Protein AF-A0A5K1CMP7-F1 (afdb_monomer)

Solvent-accessible surface area (backbone atoms only — not comparable to full-atom values): 4497 Å² total; per-residue (Å²): 111,63,76,46,78,44,65,47,66,49,100,84,67,50,76,40,84,77,50,75,49,77,45,89,77,87,55,80,76,55,55,56,54,52,54,47,52,51,50,55,54,48,39,74,76,38,75,84,67,76,85,91,78,86,86,86,81,66,70,72,80,72,56,77,86,129

Radius of gyration: 13.88 Å; Cα contacts (8 Å, |Δi|>4): 45; chains: 1; bounding box: 41×20×34 Å

Organism: NCBI:txid210225

Structure (mmCIF, N/CA/C/O backbone):
data_AF-A0A5K1CMP7-F1
#
_entry.id   AF-A0A5K1CMP7-F1
#
loop_
_atom_site.group_PDB
_atom_site.id
_atom_site.type_symbol
_atom_site.label_atom_id
_atom_site.label_alt_id
_atom_site.label_comp_id
_atom_site.label_asym_id
_atom_site.label_entity_id
_atom_site.label_seq_id
_atom_site.pdbx_PDB_ins_code
_atom_site.Cartn_x
_atom_site.Cartn_y
_atom_site.Cartn_z
_atom_site.occupancy
_atom_site.B_iso_or_equiv
_atom_site.auth_seq_id
_atom_site.auth_comp_id
_atom_site.auth_asym_id
_atom_site.auth_atom_id
_atom_site.pdbx_PDB_model_num
ATOM 1 N N . TYR A 1 1 ? 9.910 -6.025 -15.584 1.00 74.62 1 TYR A N 1
ATOM 2 C CA . TYR A 1 1 ? 8.810 -5.328 -14.893 1.00 74.62 1 TYR A CA 1
ATOM 3 C C . TYR A 1 1 ? 9.152 -5.274 -13.420 1.00 74.62 1 TYR A C 1
ATOM 5 O O . TYR A 1 1 ? 9.345 -6.351 -12.867 1.00 74.62 1 TYR A O 1
ATOM 13 N N . PRO A 1 2 ? 9.311 -4.089 -12.808 1.00 79.38 2 PRO A N 1
ATOM 14 C CA . PRO A 1 2 ? 9.510 -3.993 -11.365 1.00 79.38 2 PRO A CA 1
ATOM 15 C C . PRO A 1 2 ? 8.378 -4.694 -10.603 1.00 79.38 2 PRO A C 1
ATOM 17 O O . PRO A 1 2 ? 7.206 -4.546 -10.968 1.00 79.38 2 PRO A O 1
ATOM 20 N N . LEU A 1 3 ? 8.749 -5.459 -9.576 1.00 83.75 3 LEU A N 1
ATOM 21 C CA . LEU A 1 3 ? 7.840 -6.100 -8.630 1.00 83.75 3 LEU A CA 1
ATOM 22 C C . LEU A 1 3 ? 7.928 -5.353 -7.301 1.00 83.75 3 LEU A C 1
ATOM 24 O O . LEU A 1 3 ? 9.018 -5.186 -6.763 1.00 83.75 3 LEU A O 1
ATOM 28 N N . TYR A 1 4 ? 6.778 -4.955 -6.766 1.00 82.50 4 TYR A N 1
ATOM 29 C CA . TYR A 1 4 ? 6.666 -4.391 -5.426 1.00 82.50 4 TYR A CA 1
ATOM 30 C C . TYR A 1 4 ? 5.905 -5.348 -4.522 1.00 82.50 4 TYR A C 1
ATOM 32 O O . TYR A 1 4 ? 4.845 -5.858 -4.897 1.00 82.50 4 TYR A O 1
ATOM 40 N N . SER A 1 5 ? 6.434 -5.534 -3.317 1.00 86.50 5 SER A N 1
ATOM 41 C CA . SER A 1 5 ? 5.779 -6.279 -2.249 1.00 86.50 5 SER A CA 1
ATOM 42 C C . SER A 1 5 ? 5.186 -5.307 -1.246 1.00 86.50 5 SER A C 1
ATOM 44 O O . SER A 1 5 ? 5.909 -4.532 -0.626 1.00 86.50 5 SER A O 1
ATOM 46 N N . LEU A 1 6 ? 3.867 -5.356 -1.077 1.00 87.25 6 LEU A N 1
ATOM 47 C CA . LEU A 1 6 ? 3.202 -4.651 0.005 1.00 87.25 6 LEU A CA 1
ATOM 48 C C . LEU A 1 6 ? 3.168 -5.565 1.228 1.00 87.25 6 LEU A C 1
ATOM 50 O O . LEU A 1 6 ? 2.601 -6.661 1.182 1.00 87.25 6 LEU A O 1
ATOM 54 N N . LEU A 1 7 ? 3.772 -5.091 2.312 1.00 89.06 7 LEU A N 1
ATOM 55 C CA . LEU A 1 7 ? 3.854 -5.787 3.588 1.00 89.06 7 LEU A CA 1
ATOM 56 C C . LEU A 1 7 ? 3.070 -5.006 4.643 1.00 89.06 7 LEU A C 1
ATOM 58 O O . LEU A 1 7 ? 3.102 -3.775 4.667 1.00 89.06 7 LEU A O 1
ATOM 62 N N . VAL A 1 8 ? 2.393 -5.724 5.531 1.00 86.88 8 VAL A N 1
ATOM 63 C CA . VAL A 1 8 ? 1.809 -5.168 6.757 1.00 86.88 8 VAL A CA 1
ATOM 64 C C . VAL A 1 8 ? 2.539 -5.776 7.941 1.00 86.88 8 VAL A C 1
ATOM 66 O O . VAL A 1 8 ? 2.812 -6.972 7.949 1.00 86.88 8 VAL A O 1
ATOM 69 N N . PHE A 1 9 ? 2.858 -4.953 8.936 1.00 88.50 9 PHE A N 1
ATOM 70 C CA . PHE A 1 9 ? 3.502 -5.407 10.161 1.00 88.50 9 PHE A CA 1
ATOM 71 C C . PHE A 1 9 ? 2.459 -5.626 11.250 1.00 88.50 9 PHE A C 1
ATOM 73 O O . PHE A 1 9 ? 1.629 -4.751 11.503 1.00 88.50 9 PHE A O 1
ATOM 80 N N . ASP A 1 10 ? 2.499 -6.792 11.888 1.00 86.44 10 ASP A N 1
ATOM 81 C CA . ASP A 1 10 ? 1.691 -7.050 13.077 1.00 86.44 10 ASP A CA 1
ATOM 82 C C . ASP A 1 10 ? 2.258 -6.316 14.314 1.00 86.44 10 ASP A C 1
ATOM 84 O O . ASP A 1 10 ? 3.314 -5.679 14.274 1.00 86.44 10 ASP A O 1
ATOM 88 N N . ALA A 1 11 ? 1.568 -6.419 15.453 1.00 86.31 11 ALA A N 1
ATOM 89 C CA . ALA A 1 11 ? 2.008 -5.804 16.711 1.00 86.31 11 ALA A CA 1
ATOM 90 C C . ALA A 1 11 ? 3.363 -6.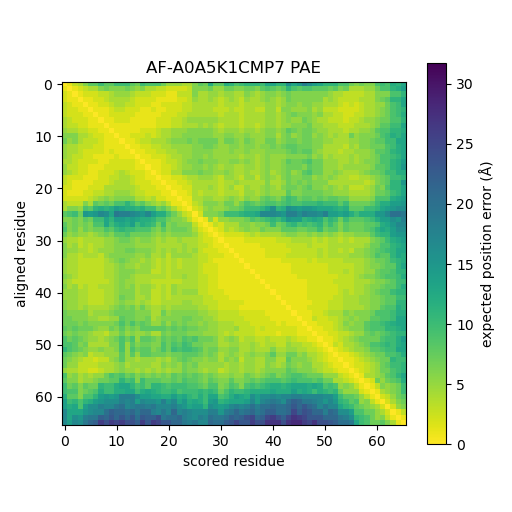336 17.229 1.00 86.31 11 ALA A C 1
ATOM 92 O O . ALA A 1 11 ? 3.956 -5.737 18.124 1.00 86.31 11 ALA A O 1
ATOM 93 N N . ARG A 1 12 ? 3.851 -7.456 16.686 1.00 93.12 12 ARG A N 1
ATOM 94 C CA . ARG A 1 12 ? 5.147 -8.071 17.003 1.00 93.12 12 ARG A CA 1
ATOM 95 C C . ARG A 1 12 ? 6.213 -7.747 15.951 1.00 93.12 12 ARG A C 1
ATOM 97 O O . ARG A 1 12 ? 7.308 -8.291 16.032 1.00 93.12 12 ARG A O 1
ATOM 104 N N . GLN A 1 13 ? 5.909 -6.860 15.003 1.00 88.94 13 GLN A N 1
ATOM 105 C CA . GLN A 1 13 ? 6.774 -6.476 13.889 1.00 88.94 13 GLN A CA 1
ATOM 106 C C . GLN A 1 13 ? 7.098 -7.617 12.914 1.00 88.94 13 GLN A C 1
ATOM 108 O O . GLN A 1 13 ? 8.110 -7.562 12.214 1.00 88.94 13 GLN A O 1
ATOM 113 N N . HIS A 1 14 ? 6.237 -8.628 12.793 1.00 93.12 14 HIS A N 1
ATOM 114 C CA . HIS A 1 14 ? 6.361 -9.570 11.683 1.00 93.12 14 HIS A CA 1
ATOM 115 C C . HIS A 1 14 ? 5.772 -8.970 10.417 1.00 93.12 14 HIS A C 1
ATOM 117 O O . HIS A 1 14 ? 4.620 -8.534 10.407 1.00 93.12 14 HIS A O 1
ATOM 123 N N . ALA A 1 15 ? 6.551 -9.003 9.339 1.00 90.44 15 ALA A N 1
ATOM 124 C CA . ALA A 1 15 ? 6.077 -8.631 8.020 1.00 90.44 15 ALA A CA 1
ATOM 125 C C . ALA A 1 15 ? 5.190 -9.740 7.434 1.00 90.44 15 ALA A C 1
ATOM 127 O O . ALA A 1 15 ? 5.626 -10.878 7.256 1.00 90.44 15 ALA A O 1
ATOM 128 N N . LEU A 1 16 ? 3.954 -9.390 7.094 1.00 90.75 16 LEU A N 1
ATOM 129 C CA . LEU A 1 16 ? 2.997 -10.251 6.410 1.00 90.75 16 LEU A CA 1
ATOM 130 C C . LEU A 1 16 ? 2.788 -9.720 4.985 1.00 90.75 16 LEU A C 1
ATOM 132 O O . LEU A 1 16 ? 2.407 -8.556 4.829 1.00 90.75 16 LEU A O 1
ATOM 136 N N . PRO A 1 17 ? 3.025 -10.524 3.933 1.00 89.38 17 PRO A N 1
ATOM 137 C CA . PRO A 1 17 ? 2.751 -10.099 2.569 1.00 89.38 17 PRO A CA 1
ATOM 138 C C . PRO A 1 17 ? 1.245 -10.012 2.336 1.00 89.38 17 PRO A C 1
ATOM 140 O O . PRO A 1 17 ? 0.515 -10.968 2.591 1.00 89.38 17 PRO A O 1
ATOM 143 N N . VAL A 1 18 ? 0.781 -8.867 1.835 1.00 87.25 18 VAL A N 1
ATOM 144 C CA . VAL A 1 18 ? -0.651 -8.632 1.580 1.00 87.25 18 VAL A CA 1
ATOM 145 C C . VAL A 1 18 ? -0.972 -8.417 0.105 1.00 87.25 18 VAL A C 1
ATOM 147 O O . VAL A 1 18 ? -2.093 -8.692 -0.314 1.00 87.25 18 VAL A O 1
ATOM 150 N N . ALA A 1 19 ? -0.010 -7.949 -0.696 1.00 86.69 19 ALA A N 1
ATOM 151 C CA . ALA A 1 19 ? -0.182 -7.807 -2.137 1.00 86.69 19 ALA A CA 1
ATOM 152 C C . ALA A 1 19 ? 1.158 -7.768 -2.881 1.00 86.69 19 ALA A C 1
ATOM 154 O O . ALA A 1 19 ? 2.185 -7.362 -2.332 1.00 86.69 19 ALA A O 1
ATOM 155 N N . TRP A 1 20 ? 1.102 -8.112 -4.166 1.00 88.38 20 TRP A N 1
ATOM 156 C CA . TRP A 1 20 ? 2.194 -7.956 -5.120 1.00 88.38 20 TRP A CA 1
ATOM 157 C C . TRP A 1 20 ? 1.729 -7.125 -6.307 1.00 88.38 20 TRP A C 1
ATOM 159 O O . TRP A 1 20 ? 0.668 -7.392 -6.874 1.00 88.38 20 TRP A O 1
ATOM 169 N N . VAL A 1 21 ? 2.527 -6.129 -6.691 1.00 84.12 21 VAL A N 1
ATOM 170 C CA . VAL A 1 21 ? 2.215 -5.260 -7.829 1.00 84.12 21 VAL A CA 1
ATOM 171 C C . VAL A 1 21 ? 3.326 -5.335 -8.865 1.00 84.12 21 VAL A C 1
ATOM 173 O O . VAL A 1 21 ? 4.482 -5.037 -8.574 1.00 84.12 21 VAL A O 1
ATOM 176 N N . ILE A 1 22 ? 2.956 -5.718 -10.088 1.00 86.62 22 ILE A N 1
ATOM 177 C CA . ILE A 1 22 ? 3.848 -5.810 -11.248 1.00 86.62 22 ILE A CA 1
ATOM 178 C C . ILE A 1 22 ? 3.423 -4.734 -12.246 1.00 86.62 22 ILE A C 1
ATOM 180 O O . ILE A 1 22 ? 2.277 -4.722 -12.693 1.00 86.62 22 ILE A O 1
ATOM 184 N N . THR A 1 23 ? 4.329 -3.826 -12.613 1.00 81.62 23 THR A N 1
ATOM 185 C CA . THR A 1 23 ? 4.014 -2.719 -13.537 1.00 81.62 23 THR A CA 1
ATOM 186 C C . THR A 1 23 ? 5.144 -2.433 -14.531 1.00 81.62 23 THR A C 1
ATOM 188 O O . THR A 1 23 ? 6.265 -2.917 -14.379 1.00 81.62 23 THR A O 1
ATOM 191 N N . ARG A 1 24 ? 4.832 -1.675 -15.594 1.00 77.69 24 ARG A N 1
ATOM 192 C CA . ARG A 1 24 ? 5.732 -1.334 -16.714 1.00 77.69 24 ARG A CA 1
ATOM 193 C C . ARG A 1 24 ? 6.786 -0.286 -16.377 1.00 77.69 24 ARG A C 1
ATOM 195 O O . ARG A 1 24 ? 7.916 -0.412 -16.834 1.00 77.69 24 ARG A O 1
ATOM 202 N N . SER A 1 25 ? 6.429 0.713 -15.585 1.00 70.94 25 SER A N 1
ATOM 203 C CA . SER A 1 25 ? 7.309 1.811 -15.183 1.00 70.94 25 SER A CA 1
ATOM 204 C C . SER A 1 25 ? 6.839 2.362 -13.848 1.00 70.94 25 SER A C 1
ATOM 206 O O . SER A 1 25 ? 5.631 2.403 -13.607 1.00 70.94 25 SER A O 1
ATOM 208 N N . PHE A 1 26 ? 7.772 2.817 -13.014 1.00 70.56 26 PHE A N 1
ATOM 209 C CA . PHE A 1 26 ? 7.442 3.322 -11.691 1.00 70.56 26 PHE A CA 1
ATOM 210 C C . PHE A 1 26 ? 8.051 4.692 -11.422 1.00 70.56 26 PHE A C 1
ATOM 212 O O . PHE A 1 26 ? 9.255 4.879 -11.547 1.00 70.56 26 PHE A O 1
ATOM 219 N N . ALA A 1 27 ? 7.213 5.633 -10.994 1.00 70.88 27 ALA A N 1
ATOM 220 C CA . ALA A 1 27 ? 7.640 6.881 -10.379 1.00 70.88 27 ALA A CA 1
ATOM 221 C C . ALA A 1 27 ? 7.151 6.883 -8.928 1.00 70.88 27 ALA A C 1
ATOM 223 O O . ALA A 1 27 ? 6.016 6.475 -8.681 1.00 70.88 27 ALA A O 1
ATOM 224 N N . LYS A 1 28 ? 7.954 7.379 -7.974 1.00 69.38 28 LYS A N 1
ATOM 225 C CA . LYS A 1 28 ? 7.586 7.441 -6.540 1.00 69.38 28 LYS A CA 1
ATOM 226 C C . LYS A 1 28 ? 6.188 8.042 -6.294 1.00 69.38 28 LYS A C 1
ATOM 228 O O . LYS A 1 28 ? 5.514 7.655 -5.346 1.00 69.38 28 LYS A O 1
ATOM 233 N N . HIS A 1 29 ? 5.711 8.915 -7.186 1.00 74.12 29 HIS A N 1
ATOM 234 C CA . HIS A 1 29 ? 4.371 9.506 -7.115 1.00 74.12 29 HIS A CA 1
ATOM 235 C C . HIS A 1 29 ? 3.198 8.528 -7.353 1.00 74.12 29 HIS A C 1
ATOM 237 O O . HIS A 1 29 ? 2.072 8.845 -6.990 1.00 74.12 29 HIS A O 1
ATOM 243 N N . GLU A 1 30 ? 3.423 7.361 -7.966 1.00 79.56 30 GLU A N 1
ATOM 244 C CA . GLU A 1 30 ? 2.365 6.360 -8.181 1.00 79.56 30 GLU A CA 1
ATOM 245 C C . GLU A 1 30 ? 2.124 5.526 -6.913 1.00 79.56 30 GLU A C 1
ATOM 247 O O . GLU A 1 30 ? 0.976 5.199 -6.615 1.00 79.56 30 GLU A O 1
ATOM 252 N N . ILE A 1 31 ? 3.168 5.272 -6.101 1.00 81.25 31 ILE A N 1
ATOM 253 C CA . ILE A 1 31 ? 3.033 4.568 -4.810 1.00 81.25 31 ILE A CA 1
ATOM 254 C C . ILE A 1 31 ? 2.046 5.320 -3.918 1.00 81.25 31 ILE A C 1
ATOM 256 O O . ILE A 1 31 ? 1.152 4.704 -3.346 1.00 81.25 31 ILE A O 1
ATOM 260 N N . SER A 1 32 ? 2.150 6.650 -3.824 1.00 81.25 32 SER A N 1
ATOM 261 C CA . SER A 1 32 ? 1.270 7.431 -2.946 1.00 81.25 32 SER A CA 1
ATOM 262 C C . SER A 1 32 ? -0.209 7.319 -3.335 1.00 81.25 32 SER A C 1
ATOM 264 O O . SER A 1 32 ? -1.061 7.254 -2.447 1.00 81.25 32 SER A O 1
ATOM 266 N N . LYS A 1 33 ? -0.531 7.217 -4.634 1.00 83.62 33 L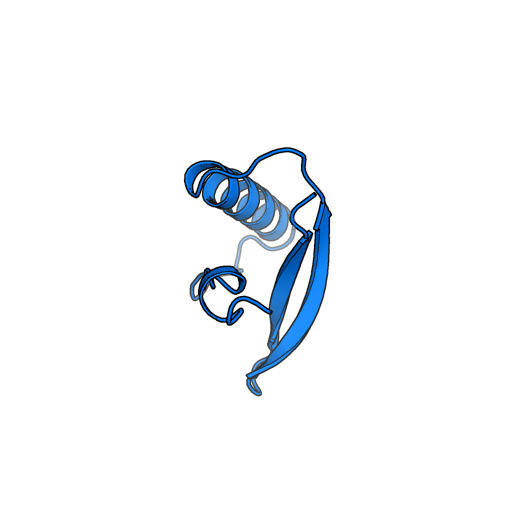YS A N 1
ATOM 267 C CA . LYS A 1 33 ? -1.907 6.993 -5.112 1.00 83.62 33 LYS A CA 1
ATOM 268 C C . LYS A 1 33 ? -2.440 5.638 -4.656 1.00 83.62 33 LYS A C 1
ATOM 270 O O . LYS A 1 33 ? -3.581 5.552 -4.205 1.00 83.62 33 LYS A O 1
ATOM 275 N N . TRP A 1 34 ? -1.622 4.593 -4.738 1.00 83.25 34 TRP A N 1
ATOM 276 C CA . TRP A 1 34 ? -2.014 3.250 -4.306 1.00 83.25 34 TRP A CA 1
ATOM 277 C C . TRP A 1 34 ? -2.148 3.156 -2.790 1.00 83.25 34 TRP A C 1
ATOM 279 O O . TRP A 1 34 ? -3.131 2.599 -2.306 1.00 83.25 34 TRP A O 1
ATOM 289 N N . MET A 1 35 ? -1.225 3.771 -2.042 1.00 85.88 35 MET A N 1
ATOM 290 C CA . MET A 1 35 ? -1.318 3.836 -0.582 1.00 85.88 35 MET A CA 1
ATOM 291 C C . MET A 1 35 ? -2.573 4.586 -0.138 1.00 85.88 35 MET A C 1
ATOM 293 O O . MET A 1 35 ? -3.252 4.135 0.783 1.00 85.88 35 MET A O 1
ATOM 297 N N . LYS A 1 36 ? -2.940 5.675 -0.830 1.00 87.00 36 LYS A N 1
ATOM 298 C CA . LYS A 1 36 ? -4.206 6.375 -0.589 1.00 87.00 36 LYS A CA 1
ATOM 299 C C . LYS A 1 36 ? -5.413 5.479 -0.881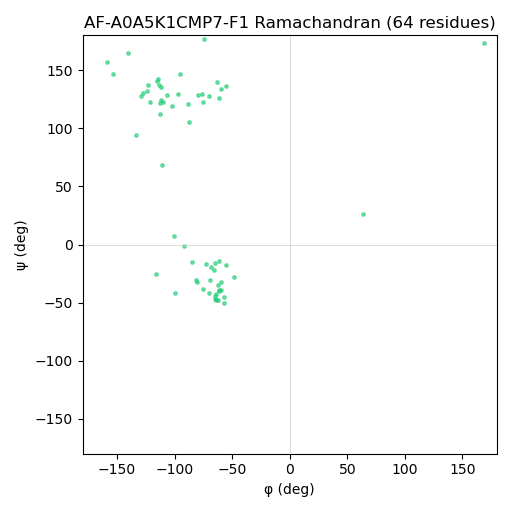 1.00 87.00 36 LYS A C 1
ATOM 301 O O . LYS A 1 36 ? -6.309 5.398 -0.053 1.00 87.00 36 LYS A O 1
ATOM 306 N N . ALA A 1 37 ? -5.438 4.788 -2.021 1.00 88.06 37 ALA A N 1
ATOM 307 C CA . AL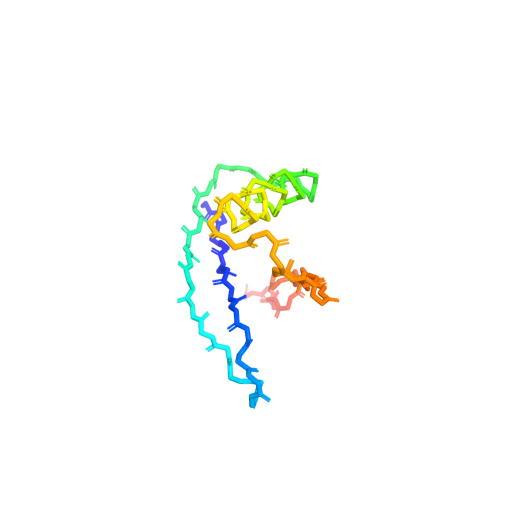A A 1 37 ? -6.552 3.905 -2.372 1.00 88.06 37 ALA A CA 1
ATOM 308 C C . ALA A 1 37 ? -6.732 2.756 -1.361 1.00 88.06 37 ALA A C 1
ATOM 310 O O . ALA A 1 37 ? -7.858 2.427 -0.991 1.00 88.06 37 ALA A O 1
ATOM 311 N N . LEU A 1 38 ? -5.628 2.178 -0.876 1.00 86.75 38 LEU A N 1
ATOM 312 C CA . LEU A 1 38 ? -5.645 1.170 0.183 1.00 86.75 38 LEU A CA 1
ATOM 313 C C . LEU A 1 38 ? -6.180 1.744 1.499 1.00 86.75 38 LEU A C 1
ATOM 315 O O . LEU A 1 38 ? -7.048 1.138 2.124 1.00 86.75 38 LEU A O 1
ATOM 319 N N . TYR A 1 39 ? -5.680 2.913 1.900 1.00 89.00 39 TYR A N 1
ATOM 320 C CA . TYR A 1 39 ? -6.132 3.621 3.094 1.00 89.00 39 TYR A CA 1
ATOM 321 C C . TYR A 1 39 ? -7.641 3.896 3.051 1.00 89.00 39 TYR A C 1
ATOM 323 O O . TYR A 1 39 ? -8.363 3.518 3.973 1.00 89.00 39 TYR A O 1
ATOM 331 N N . ASP A 1 40 ? -8.128 4.468 1.946 1.00 92.31 40 ASP A N 1
ATOM 332 C CA . ASP A 1 40 ? -9.548 4.766 1.739 1.00 92.31 40 ASP A CA 1
ATOM 333 C C . ASP A 1 40 ? -10.397 3.484 1.806 1.00 92.31 40 ASP A C 1
ATOM 335 O O . ASP A 1 40 ? -11.482 3.470 2.394 1.00 92.31 40 ASP A O 1
ATOM 339 N N . ARG A 1 41 ? -9.893 2.373 1.248 1.00 91.56 41 ARG A N 1
ATOM 340 C CA . ARG A 1 41 ? -10.575 1.076 1.304 1.00 91.56 41 ARG A CA 1
ATOM 341 C C . ARG A 1 41 ? -10.672 0.540 2.730 1.00 91.56 41 ARG A C 1
ATOM 343 O O . ARG A 1 41 ? -11.743 0.061 3.098 1.00 91.56 41 ARG A O 1
ATOM 350 N N . ILE A 1 42 ? -9.604 0.617 3.520 1.00 90.81 42 ILE A N 1
ATOM 351 C CA . ILE A 1 42 ? -9.618 0.158 4.917 1.00 90.81 42 ILE A CA 1
ATOM 352 C C . ILE A 1 42 ? -10.584 1.015 5.737 1.00 90.81 42 ILE A C 1
ATOM 354 O O . ILE A 1 42 ? -11.449 0.456 6.404 1.00 90.81 42 ILE A O 1
ATOM 358 N N . LEU A 1 43 ? -10.528 2.344 5.601 1.00 93.81 43 LEU A N 1
ATOM 359 C CA . LEU A 1 43 ? -11.461 3.242 6.288 1.00 93.81 43 LEU A CA 1
ATOM 360 C C . LEU A 1 43 ? -12.927 2.996 5.920 1.00 93.81 43 LEU A C 1
ATOM 362 O O . LEU A 1 43 ? -13.803 3.181 6.760 1.00 93.81 43 LEU A O 1
ATOM 366 N N . SER A 1 44 ? -13.212 2.574 4.683 1.00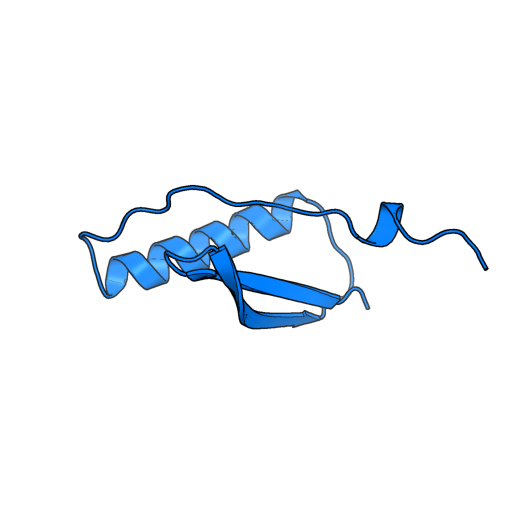 96.44 44 SER A N 1
ATOM 367 C CA . SER A 1 44 ? -14.582 2.226 4.278 1.00 96.44 44 SER A CA 1
ATOM 368 C C . SER A 1 44 ? -15.143 1.000 5.013 1.00 96.44 44 SER A C 1
ATOM 370 O O . SER A 1 44 ? -16.359 0.835 5.074 1.00 96.44 44 SER A O 1
ATOM 372 N N . VAL A 1 45 ? -14.269 0.142 5.554 1.00 95.88 45 VAL A N 1
ATOM 373 C CA . VAL A 1 45 ? -14.626 -1.076 6.300 1.00 95.88 45 VAL A CA 1
ATOM 374 C C . VAL A 1 45 ? -14.537 -0.842 7.809 1.00 95.88 45 VAL A C 1
ATOM 376 O O . VAL A 1 45 ? -15.421 -1.274 8.543 1.00 95.88 45 VAL A O 1
ATOM 379 N N . ASP A 1 46 ? -13.503 -0.136 8.264 1.00 94.94 46 ASP A N 1
ATOM 380 C CA . ASP A 1 46 ? -13.277 0.239 9.659 1.00 94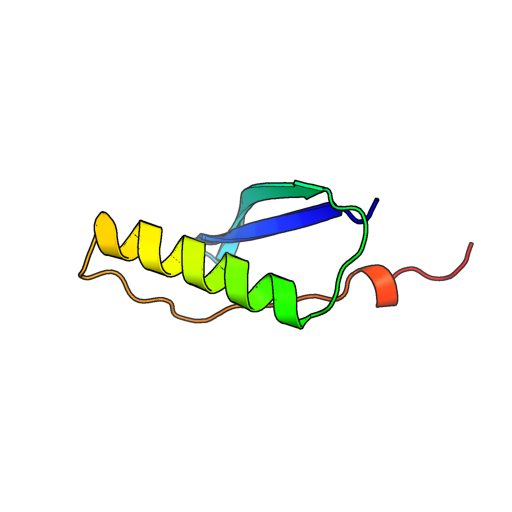.94 46 ASP A CA 1
ATOM 381 C C . ASP A 1 46 ? -12.884 1.727 9.758 1.00 94.94 46 ASP A C 1
ATOM 383 O O . ASP A 1 46 ? -11.702 2.073 9.658 1.00 94.94 46 ASP A O 1
ATOM 387 N N . PRO A 1 47 ? -13.857 2.628 9.989 1.00 94.62 47 PRO A N 1
ATOM 388 C CA . PRO A 1 47 ? -13.602 4.063 10.125 1.00 94.62 47 PRO A CA 1
ATOM 389 C C . PRO A 1 47 ? -12.755 4.446 11.346 1.00 94.62 47 PRO A C 1
ATOM 391 O O . PRO A 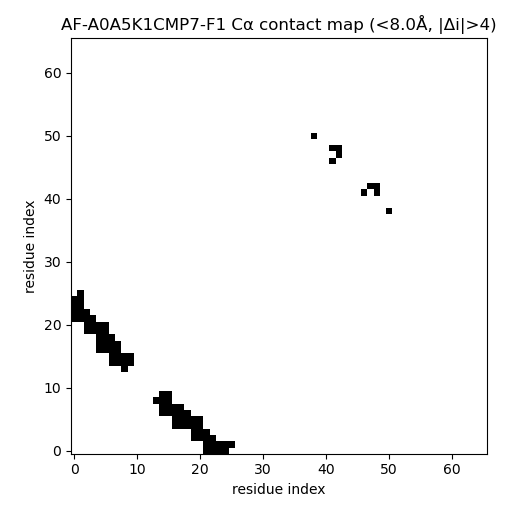1 47 ? -12.282 5.580 11.425 1.00 94.62 47 PRO A O 1
ATOM 394 N N . SER A 1 48 ? -12.602 3.546 12.324 1.00 94.19 48 SER A N 1
ATOM 395 C CA . SER A 1 48 ? -11.806 3.797 13.531 1.00 94.19 48 SER A CA 1
ATOM 396 C C . SER A 1 48 ? -10.319 3.501 13.331 1.00 94.19 48 SER A C 1
ATOM 398 O O . SER A 1 48 ? -9.486 3.947 14.130 1.00 94.19 48 SER A O 1
ATOM 400 N N . TRP A 1 49 ? -9.983 2.781 12.256 1.00 91.00 49 TRP A N 1
ATOM 401 C CA . TRP A 1 49 ? -8.621 2.397 11.931 1.00 91.00 49 TRP A CA 1
ATOM 402 C C . TRP A 1 49 ? -7.741 3.619 11.651 1.00 91.00 49 TRP A C 1
ATOM 404 O O . TRP A 1 49 ? -8.145 4.581 10.997 1.00 91.00 49 TRP A O 1
ATOM 414 N N . LYS A 1 50 ? -6.497 3.574 12.134 1.00 85.50 50 LYS A N 1
ATOM 415 C CA . LYS A 1 50 ? -5.503 4.630 11.923 1.00 85.50 50 LYS A CA 1
ATOM 416 C C . LYS A 1 50 ? -4.231 4.029 11.361 1.00 85.50 50 LYS A C 1
ATOM 418 O O . LYS A 1 50 ? -3.681 3.088 11.930 1.00 85.50 50 LYS A O 1
ATOM 423 N N . VAL A 1 51 ? -3.728 4.624 10.284 1.00 84.31 51 VAL A N 1
ATOM 424 C CA . VAL A 1 51 ? -2.409 4.266 9.771 1.00 84.31 51 VAL A CA 1
ATOM 425 C C . VAL A 1 51 ? -1.337 4.884 10.665 1.00 84.31 51 VAL A C 1
ATOM 427 O O . VAL A 1 51 ? -1.383 6.076 10.961 1.00 84.31 51 VAL A O 1
ATOM 430 N N . ASN A 1 52 ? -0.378 4.073 11.107 1.00 83.31 52 ASN A N 1
ATOM 431 C CA . ASN A 1 52 ? 0.749 4.565 11.902 1.00 83.31 52 ASN A CA 1
ATOM 432 C C . ASN A 1 52 ? 1.849 5.170 11.007 1.00 83.31 52 ASN A C 1
ATOM 434 O O . ASN A 1 52 ? 2.539 6.106 11.391 1.00 83.31 52 ASN A O 1
ATOM 438 N N . GLY A 1 53 ? 1.985 4.663 9.780 1.00 83.38 53 GLY A N 1
ATOM 439 C CA . GLY A 1 53 ? 2.909 5.183 8.779 1.00 83.38 53 GLY A CA 1
ATOM 440 C C . GLY A 1 53 ? 3.041 4.252 7.577 1.00 83.38 53 GLY A C 1
ATOM 441 O O . GLY A 1 53 ? 2.515 3.139 7.577 1.00 83.38 53 GLY A O 1
ATOM 442 N N . PHE A 1 54 ? 3.765 4.717 6.561 1.00 82.56 54 PHE A N 1
ATOM 443 C CA . PHE A 1 54 ? 4.171 3.920 5.407 1.00 82.56 54 PHE A CA 1
ATOM 444 C C . PHE A 1 54 ? 5.692 3.957 5.287 1.00 82.56 54 PHE A C 1
ATOM 446 O O . PHE A 1 54 ? 6.294 5.019 5.438 1.00 82.56 54 PHE A O 1
ATOM 453 N N . ILE A 1 55 ? 6.298 2.809 4.995 1.00 82.44 55 ILE A N 1
ATOM 454 C CA . ILE A 1 55 ? 7.728 2.687 4.707 1.00 82.44 55 ILE A CA 1
ATOM 455 C C . ILE A 1 55 ? 7.842 2.317 3.234 1.00 82.44 55 ILE A C 1
ATOM 457 O O . ILE A 1 55 ? 7.217 1.358 2.784 1.00 82.44 55 ILE A O 1
ATOM 461 N N . ILE A 1 56 ? 8.597 3.114 2.484 1.00 80.25 56 ILE A N 1
ATOM 462 C CA . ILE A 1 56 ? 8.901 2.845 1.082 1.00 80.25 56 ILE A CA 1
ATOM 463 C C . ILE A 1 56 ? 10.387 2.550 1.027 1.00 80.25 56 ILE A C 1
ATOM 465 O O . ILE A 1 56 ? 11.198 3.439 1.278 1.00 80.25 56 ILE A O 1
ATOM 469 N N . ASP A 1 57 ? 10.703 1.305 0.712 1.00 79.62 57 ASP A N 1
ATOM 470 C CA . ASP A 1 57 ? 12.063 0.860 0.472 1.00 79.62 57 ASP A CA 1
ATOM 471 C C . ASP A 1 57 ? 12.380 0.893 -1.031 1.00 79.62 57 ASP A C 1
ATOM 473 O O . ASP A 1 57 ? 11.496 0.689 -1.872 1.00 79.62 57 ASP A O 1
ATOM 477 N N . ASP A 1 58 ? 13.635 1.185 -1.362 1.00 76.38 58 ASP A N 1
ATOM 478 C CA . ASP A 1 5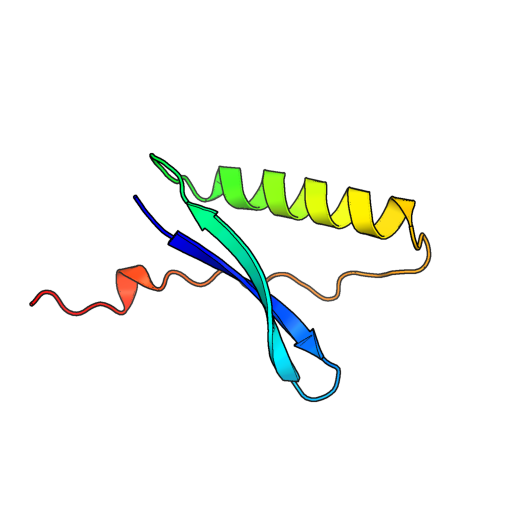8 ? 14.153 1.178 -2.729 1.00 76.38 58 ASP A CA 1
ATOM 479 C C . ASP A 1 58 ? 15.135 0.017 -2.878 1.00 76.38 58 ASP A C 1
ATOM 481 O O . ASP A 1 58 ? 16.338 0.209 -3.033 1.00 76.38 58 ASP A O 1
ATOM 485 N N . ALA A 1 59 ? 14.595 -1.203 -2.833 1.00 69.62 59 ALA A N 1
ATOM 486 C CA . ALA A 1 59 ? 15.369 -2.441 -2.906 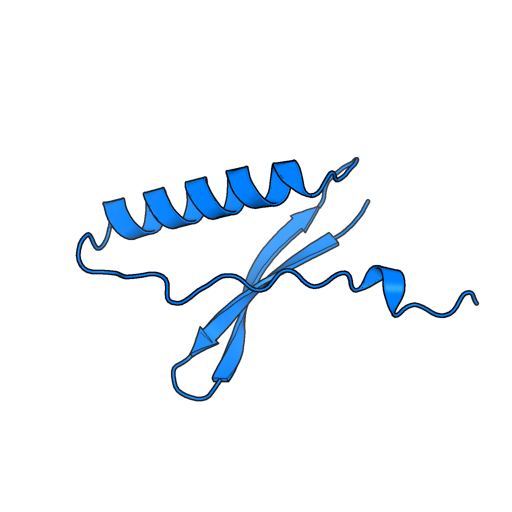1.00 69.62 59 ALA A CA 1
ATOM 487 C C . ALA A 1 59 ? 16.271 -2.533 -4.152 1.00 69.62 59 ALA A C 1
ATOM 489 O O . ALA A 1 59 ? 17.194 -3.337 -4.185 1.00 69.62 59 ALA A O 1
ATOM 490 N N . VAL A 1 60 ? 16.024 -1.720 -5.189 1.00 67.44 60 VAL A N 1
ATOM 491 C CA . VAL A 1 60 ? 16.868 -1.647 -6.391 1.00 67.44 60 VAL A CA 1
ATOM 492 C C . VAL A 1 60 ? 18.233 -1.022 -6.085 1.00 67.44 60 VAL A C 1
ATOM 494 O O . VAL A 1 60 ? 19.214 -1.399 -6.721 1.00 67.44 60 VAL A O 1
ATOM 497 N N . LEU A 1 61 ? 18.321 -0.106 -5.116 1.00 62.88 61 LEU A N 1
ATOM 498 C CA . LEU A 1 61 ? 19.588 0.511 -4.704 1.00 62.88 61 LEU A CA 1
ATOM 499 C C . LEU A 1 61 ? 20.492 -0.443 -3.910 1.00 62.88 61 LEU A C 1
ATOM 501 O O . LEU A 1 61 ? 21.682 -0.172 -3.791 1.00 62.88 61 LEU A O 1
ATOM 505 N N . GLU A 1 62 ? 19.945 -1.543 -3.388 1.00 63.00 62 GLU A N 1
ATOM 506 C CA . GLU A 1 62 ? 20.687 -2.556 -2.624 1.00 63.00 62 GLU A CA 1
ATOM 507 C C . GLU A 1 62 ? 21.218 -3.706 -3.498 1.00 63.00 62 GLU A C 1
ATOM 509 O O . GLU A 1 62 ? 21.883 -4.614 -2.999 1.00 63.00 62 GLU A O 1
ATOM 514 N N . ILE A 1 63 ? 20.939 -3.688 -4.806 1.00 63.62 63 ILE A N 1
ATOM 515 C CA . ILE A 1 63 ? 21.456 -4.685 -5.745 1.00 63.62 63 ILE A CA 1
ATOM 516 C C . ILE A 1 63 ? 22.821 -4.204 -6.248 1.00 63.62 63 ILE A C 1
ATOM 518 O O . ILE A 1 63 ? 22.889 -3.303 -7.085 1.00 63.62 63 ILE A O 1
ATOM 522 N N . ASP A 1 64 ? 23.905 -4.823 -5.771 1.00 58.53 64 ASP A N 1
ATOM 523 C CA . ASP A 1 64 ? 25.215 -4.667 -6.409 1.00 58.53 64 ASP A CA 1
ATOM 524 C C . ASP A 1 64 ? 25.131 -5.164 -7.866 1.00 58.53 64 ASP A C 1
ATOM 526 O O . ASP A 1 64 ? 24.564 -6.236 -8.120 1.00 58.53 64 ASP A O 1
ATOM 530 N N . PRO A 1 65 ? 25.658 -4.409 -8.848 1.00 64.19 65 PRO A N 1
ATOM 531 C CA . PRO A 1 65 ? 25.693 -4.871 -10.227 1.00 64.19 65 PRO A CA 1
ATOM 532 C C . PRO A 1 65 ? 26.531 -6.154 -10.316 1.00 64.19 65 PRO A C 1
ATOM 534 O O . PRO A 1 65 ? 27.671 -6.191 -9.855 1.00 64.19 65 PRO A O 1
ATOM 537 N N . ILE A 1 66 ? 25.929 -7.195 -10.897 1.00 65.38 66 ILE A N 1
ATOM 538 C CA . ILE A 1 66 ? 26.558 -8.495 -11.181 1.00 65.38 66 ILE A CA 1
ATOM 539 C C . ILE A 1 66 ? 27.576 -8.345 -12.313 1.00 65.38 66 ILE A C 1
ATOM 541 O O . ILE A 1 66 ? 27.220 -7.699 -13.328 1.00 65.38 66 ILE A O 1
#

Foldseek 3Di:
DDKDWDWDQDPVGDTDTDDIDDDDDDDPVVVVVVVVVVVVVVCVVPVPDDDPDDDDDDVVVVDDDD

Nearest PDB structures (foldseek):
  8ylr-assembly1_Sa  TM=2.874E-01  e=2.058E+00  Saccharomyces cerevisiae S288C
  6uz7-assembly1_V  TM=2.923E-01  e=3.368E+00  Kluyveromyces lactis
  9axv-assembly1_Ab  TM=2.923E-01  e=5.137E+00  Schizosaccharomyces pombe
  7old-assembly1_SV  TM=2.840E-01  e=5.137E+00  Thermochaetoides thermophila DSM 1495
  8oo0-assembly1_SV  TM=2.806E-01  e=5.137E+00  Thermochaetoides thermophila

Sequence (66 aa):
YPLYSLLVFDARQHALPVAWVITRSFAKHEISKWMKALYDRILSVDPSWKVNGFIIDDAVLEIDPI

Secondary structure (DSSP, 8-state):
--EEEEEEE-TT--EEEEEEEE-S---HHHHHHHHHHHHHHHHHH-TT----------GGGG----

Mean predicted aligned error: 6.23 Å

pLDDT: mean 82.71, std 9.24, range [58.53, 96.44]